Protein AF-A0A7S4QJ87-F1 (afdb_monomer)

Solvent-accessible surface area (backbone atoms only — not comparable to full-atom values): 7987 Å² total; per-residue (Å²): 143,81,72,67,67,62,55,57,52,52,55,51,51,56,52,50,52,52,53,54,54,52,49,54,59,56,63,71,67,67,78,78,92,68,90,81,73,92,57,102,72,71,88,78,83,74,77,79,75,88,80,64,76,79,74,64,93,54,82,34,67,40,52,51,48,100,86,67,44,58,46,50,45,69,45,85,50,88,64,13,39,32,30,71,39,57,39,72,68,26,44,72,57,72,43,53,67,72,39,60,40,34,26,47,75,88,43,56,27,53,81,40,57,72,71,56,30,52,53,51,50,58,57,37,39,75,74,50,27,46,31,47

Sequence (132 aa):
GAEDAGEEEAHQFVARERLAKEAERSAAASYPGSSARCGAEGVVFEPVRDDSSAMGPRHVVLRQDASGALGFAWTPTWWGIQVASARERAASEGLDVGDFIVAVDGVRLTELEADACVSAFEAAAKHGAEAL

InterPro domains:
  IPR001478 PDZ domain [PS50106] (59-132)
  IPR036034 PDZ superfamily [G3DSA:2.30.42.10] (43-129)
  IPR036034 PDZ superfamily [SSF50156] (52-122)

Radius of gyration: 23.28 Å; Cα contacts (8 Å, |Δi|>4): 149; chains: 1; bounding box: 42×60×70 Å

Structure (mmCIF, N/CA/C/O backbone):
data_AF-A0A7S4QJ87-F1
#
_entry.id   AF-A0A7S4QJ87-F1
#
loop_
_atom_site.group_PDB
_atom_site.id
_atom_site.type_symbol
_atom_site.label_atom_id
_atom_site.label_alt_id
_atom_site.label_comp_id
_atom_site.label_asym_id
_atom_site.label_entity_id
_atom_site.label_seq_id
_atom_site.pdbx_PDB_ins_code
_atom_site.Cartn_x
_atom_site.Cartn_y
_atom_site.Cartn_z
_atom_site.occupancy
_atom_site.B_iso_or_equiv
_atom_site.auth_seq_id
_atom_site.auth_comp_id
_atom_site.auth_asym_id
_atom_site.auth_atom_id
_atom_site.pdbx_PDB_model_num
ATOM 1 N N . GLY A 1 1 ? -8.339 39.239 -52.286 1.00 54.09 1 GLY A N 1
ATOM 2 C CA . GLY A 1 1 ? -7.426 38.083 -52.333 1.00 54.09 1 GLY A CA 1
ATOM 3 C C . GLY A 1 1 ? -6.335 38.212 -51.292 1.00 54.09 1 GLY A C 1
ATOM 4 O O . GLY A 1 1 ? -5.186 38.377 -51.666 1.00 54.09 1 GLY A O 1
ATOM 5 N N . ALA A 1 2 ? -6.707 38.174 -50.012 1.00 54.91 2 ALA A N 1
ATOM 6 C CA . ALA A 1 2 ? -5.781 38.102 -48.876 1.00 54.91 2 ALA A CA 1
ATOM 7 C C . ALA A 1 2 ? -6.418 37.404 -47.651 1.00 54.91 2 ALA A C 1
ATOM 9 O O . ALA A 1 2 ? -5.866 37.465 -46.562 1.00 54.91 2 ALA A O 1
ATOM 10 N N . GLU A 1 3 ? -7.586 36.772 -47.818 1.00 53.22 3 GLU A N 1
ATOM 11 C CA . GLU A 1 3 ? -8.325 36.104 -46.732 1.00 53.22 3 GLU A CA 1
ATOM 12 C C . GLU A 1 3 ? -8.242 34.571 -46.840 1.00 53.22 3 GLU A C 1
ATOM 14 O O . GLU A 1 3 ? -8.528 33.878 -45.878 1.00 53.22 3 GLU A O 1
ATOM 19 N N . ASP A 1 4 ? -7.769 34.051 -47.978 1.00 55.00 4 ASP A N 1
ATOM 20 C CA . ASP A 1 4 ? -7.732 32.613 -48.296 1.00 55.00 4 ASP A CA 1
ATOM 21 C C . ASP A 1 4 ? -6.412 31.935 -47.868 1.00 55.00 4 ASP A C 1
ATOM 23 O O . ASP A 1 4 ? -6.352 30.739 -47.619 1.00 55.00 4 ASP A O 1
ATOM 27 N N . ALA A 1 5 ? -5.330 32.710 -47.713 1.00 56.53 5 ALA A N 1
ATOM 28 C CA . ALA A 1 5 ? -4.016 32.163 -47.358 1.00 56.53 5 ALA A CA 1
ATOM 29 C C . ALA A 1 5 ? -3.897 31.787 -45.867 1.00 56.53 5 ALA A C 1
ATOM 31 O O . ALA A 1 5 ? -3.186 30.850 -45.523 1.00 56.53 5 ALA A O 1
ATOM 32 N N . GLY A 1 6 ? -4.604 32.496 -44.979 1.00 56.34 6 GLY A N 1
ATOM 33 C CA . GLY A 1 6 ? -4.506 32.269 -43.532 1.00 56.34 6 GLY A CA 1
ATOM 34 C C . GLY A 1 6 ? -5.270 31.035 -43.044 1.00 56.34 6 GLY A C 1
ATOM 35 O O . GLY A 1 6 ? -4.873 30.412 -42.059 1.00 56.34 6 GLY A O 1
ATOM 36 N N . GLU A 1 7 ? -6.349 30.656 -43.735 1.00 57.84 7 GLU A N 1
ATOM 37 C CA . GLU A 1 7 ? -7.150 29.480 -43.382 1.00 57.84 7 GLU A CA 1
ATOM 38 C C . GLU A 1 7 ? -6.397 28.189 -43.744 1.00 57.84 7 GLU A C 1
ATOM 40 O O . GLU A 1 7 ? -6.304 27.265 -42.932 1.00 57.84 7 GLU A O 1
ATOM 45 N N . GLU A 1 8 ? -5.727 28.166 -44.900 1.00 59.00 8 GLU A N 1
ATOM 46 C CA . GLU A 1 8 ? -4.926 27.022 -45.343 1.00 59.00 8 GLU A CA 1
ATOM 47 C C . GLU A 1 8 ? -3.721 26.745 -44.418 1.00 59.00 8 GLU A C 1
ATOM 49 O O . GLU A 1 8 ? -3.420 25.587 -44.110 1.00 59.00 8 GLU A O 1
ATOM 54 N N . GLU A 1 9 ? -3.071 27.788 -43.888 1.00 57.25 9 GLU A N 1
ATOM 55 C CA . GLU A 1 9 ? -1.954 27.648 -42.940 1.00 57.25 9 GLU A CA 1
ATOM 56 C C . GLU A 1 9 ? -2.400 27.102 -41.572 1.00 57.25 9 GLU A C 1
ATOM 58 O O . GLU A 1 9 ? -1.714 26.259 -40.978 1.00 57.25 9 GLU A O 1
ATOM 63 N N . ALA A 1 10 ? -3.578 27.504 -41.087 1.00 59.78 10 ALA A N 1
ATOM 64 C CA . ALA A 1 10 ? -4.131 27.007 -39.827 1.00 59.78 10 ALA A CA 1
ATOM 65 C C . ALA A 1 10 ? -4.487 25.512 -39.909 1.00 59.78 10 ALA A C 1
ATOM 67 O O . ALA A 1 10 ? -4.184 24.741 -38.991 1.00 59.78 10 ALA A O 1
ATOM 68 N N . HIS A 1 11 ? -5.058 25.070 -41.034 1.00 61.25 11 HIS A N 1
ATOM 69 C CA . HIS A 1 11 ? -5.362 23.656 -41.263 1.00 61.25 11 HIS A CA 1
ATOM 70 C C . HIS A 1 11 ? -4.098 22.788 -41.332 1.00 61.25 11 HIS A C 1
ATOM 72 O O . HIS A 1 11 ? -4.083 21.675 -40.794 1.00 61.25 11 HIS A O 1
ATOM 78 N N . GLN A 1 12 ? -3.012 23.301 -41.917 1.00 64.00 12 GLN A N 1
ATOM 79 C CA . GLN A 1 12 ? -1.731 22.593 -41.953 1.00 64.00 12 GLN A CA 1
ATOM 80 C C . GLN A 1 12 ? -1.078 22.482 -40.570 1.00 64.00 12 GLN A C 1
ATOM 82 O O . GLN A 1 12 ? -0.493 21.441 -40.255 1.00 64.00 12 GLN A O 1
ATOM 87 N N . PHE A 1 13 ? -1.199 23.511 -39.725 1.00 60.91 13 PHE A N 1
ATOM 88 C CA . PHE A 1 13 ? -0.660 23.475 -38.366 1.00 60.91 13 PHE A CA 1
ATOM 89 C C . PHE A 1 13 ? -1.367 22.417 -37.507 1.00 60.91 13 PHE A C 1
ATOM 91 O O . PHE A 1 13 ? -0.707 21.565 -36.913 1.00 60.91 13 PHE A O 1
ATOM 98 N N . VAL A 1 14 ? -2.705 22.387 -37.530 1.00 65.44 14 VAL A N 1
ATOM 99 C CA . VAL A 1 14 ? -3.502 21.405 -36.771 1.00 65.44 14 VAL A CA 1
ATOM 100 C C . VAL A 1 14 ? -3.256 19.972 -37.260 1.00 65.44 14 VAL A C 1
ATOM 102 O O . VAL A 1 14 ? -3.181 19.043 -36.451 1.00 65.44 14 VAL A O 1
ATOM 105 N N . ALA A 1 15 ? -3.087 19.775 -38.572 1.00 69.50 15 ALA A N 1
ATOM 106 C CA . ALA A 1 15 ? -2.757 18.468 -39.136 1.00 69.50 15 ALA A CA 1
ATOM 107 C C . ALA A 1 15 ? -1.365 17.983 -38.697 1.00 69.50 15 ALA A C 1
ATOM 109 O O . ALA A 1 15 ? -1.221 16.823 -38.309 1.00 69.50 15 ALA A O 1
ATOM 110 N N . ARG A 1 16 ? -0.353 18.865 -38.692 1.00 64.75 16 ARG A N 1
ATOM 111 C CA . ARG A 1 16 ? 0.995 18.528 -38.202 1.00 64.75 16 ARG A CA 1
ATOM 112 C C . ARG A 1 16 ? 1.007 18.222 -36.708 1.00 64.75 16 ARG A C 1
ATOM 114 O O . ARG A 1 16 ? 1.659 17.262 -36.304 1.00 64.75 16 ARG A O 1
ATOM 121 N N . GLU A 1 17 ? 0.269 18.983 -35.901 1.00 67.62 17 GLU A N 1
ATOM 122 C CA . GLU A 1 17 ? 0.206 18.756 -34.454 1.00 67.62 17 GLU A CA 1
ATOM 123 C C . GLU A 1 17 ? -0.459 17.414 -34.115 1.00 67.62 17 GLU A C 1
ATOM 125 O O . GLU A 1 17 ? 0.050 16.660 -33.284 1.00 67.62 17 GLU A O 1
ATOM 130 N N . ARG A 1 18 ? -1.550 17.055 -34.812 1.00 66.19 18 ARG A N 1
ATOM 131 C CA . ARG A 1 18 ? -2.188 15.738 -34.655 1.00 66.19 18 ARG A CA 1
ATOM 132 C C . ARG A 1 18 ? -1.254 14.592 -35.034 1.00 66.19 18 ARG A C 1
ATOM 134 O O . ARG A 1 18 ? -1.192 13.611 -34.299 1.00 66.19 18 ARG A O 1
ATOM 141 N N . LEU A 1 19 ? -0.505 14.725 -36.129 1.00 69.06 19 LEU A N 1
ATOM 142 C CA . LEU A 1 19 ? 0.405 13.674 -36.592 1.00 69.06 19 LEU A CA 1
ATOM 143 C C . LEU A 1 19 ? 1.587 13.464 -35.630 1.00 69.06 19 LEU A C 1
ATOM 145 O O . LEU A 1 19 ? 1.970 12.327 -35.365 1.00 69.06 19 LEU A O 1
ATOM 149 N N . ALA A 1 20 ? 2.125 14.544 -35.055 1.00 62.25 20 ALA A N 1
ATOM 150 C CA . ALA A 1 20 ? 3.176 14.462 -34.040 1.00 62.25 20 ALA A CA 1
ATOM 151 C C . ALA A 1 20 ? 2.674 13.793 -32.749 1.00 62.25 20 ALA A C 1
ATOM 153 O O . ALA A 1 20 ? 3.339 12.916 -32.198 1.00 62.25 20 ALA A O 1
ATOM 154 N N . LYS A 1 21 ? 1.463 14.147 -32.303 1.00 61.22 21 LYS A N 1
ATOM 155 C CA . LYS A 1 21 ? 0.861 13.593 -31.083 1.00 61.22 21 LYS A CA 1
ATOM 156 C C . LYS A 1 21 ? 0.493 12.112 -31.225 1.00 61.22 21 LYS A C 1
ATOM 158 O O . LYS A 1 21 ? 0.579 11.358 -30.260 1.00 61.22 21 LYS A O 1
ATOM 163 N N . GLU A 1 22 ? 0.120 11.671 -32.426 1.00 56.66 22 GLU A N 1
ATOM 164 C CA . GLU A 1 22 ? -0.173 10.261 -32.720 1.00 56.66 22 GLU A CA 1
ATOM 165 C C . GLU A 1 22 ? 1.104 9.407 -32.854 1.00 56.66 22 GLU A C 1
ATOM 167 O O . GLU A 1 22 ? 1.127 8.252 -32.416 1.00 56.66 22 GLU A O 1
ATOM 172 N N . ALA A 1 23 ? 2.202 9.990 -33.355 1.00 58.41 23 ALA A N 1
ATOM 173 C CA . ALA A 1 23 ? 3.518 9.351 -33.365 1.00 58.41 23 ALA A CA 1
ATOM 174 C C . ALA A 1 23 ? 4.085 9.160 -31.945 1.00 58.41 23 ALA A C 1
ATOM 176 O O . ALA A 1 23 ? 4.597 8.085 -31.634 1.00 58.41 23 ALA A O 1
ATOM 177 N N . GLU A 1 24 ? 3.930 10.147 -31.056 1.00 55.25 24 GLU A N 1
ATOM 178 C CA . GLU A 1 24 ? 4.349 10.035 -29.649 1.00 55.25 24 GLU A CA 1
ATOM 179 C C . GLU A 1 24 ? 3.546 8.954 -28.903 1.00 55.25 24 GLU A C 1
ATOM 181 O O . GLU A 1 24 ? 4.105 8.135 -28.171 1.00 55.25 24 GLU A O 1
ATOM 186 N N . ARG A 1 25 ? 2.238 8.859 -29.181 1.00 53.19 25 ARG A N 1
ATOM 187 C CA . ARG A 1 25 ? 1.368 7.818 -28.615 1.00 53.19 25 ARG A CA 1
ATOM 188 C C . ARG A 1 25 ? 1.706 6.412 -29.124 1.00 53.19 25 ARG A C 1
ATOM 190 O O . ARG A 1 25 ? 1.528 5.442 -28.393 1.00 53.19 25 ARG A O 1
ATOM 197 N N . SER A 1 26 ? 2.220 6.307 -30.349 1.00 51.31 26 SER A N 1
ATOM 198 C CA . SER A 1 26 ? 2.663 5.038 -30.943 1.00 51.31 26 SER A CA 1
ATOM 199 C C . SER A 1 26 ? 4.066 4.627 -30.476 1.00 51.31 26 SER A C 1
ATOM 201 O O . SER A 1 26 ? 4.342 3.436 -30.356 1.00 51.31 26 SER A O 1
ATOM 203 N N . ALA A 1 27 ? 4.934 5.587 -30.137 1.00 53.50 27 ALA A N 1
ATOM 204 C CA . ALA A 1 27 ? 6.245 5.318 -29.541 1.00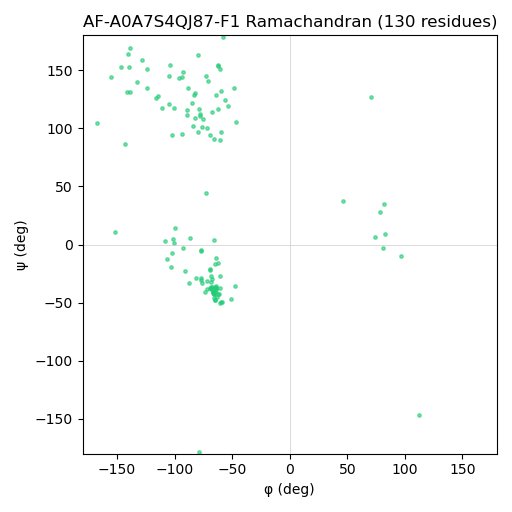 53.50 27 ALA A CA 1
ATOM 205 C C . ALA A 1 27 ? 6.143 4.835 -28.080 1.00 53.50 27 ALA A C 1
ATOM 207 O O . ALA A 1 27 ? 6.937 4.000 -27.652 1.00 53.50 27 ALA A O 1
ATOM 208 N N . ALA A 1 28 ? 5.130 5.289 -27.334 1.00 46.88 28 ALA A N 1
ATOM 209 C CA . ALA A 1 28 ? 4.868 4.847 -25.961 1.00 46.88 28 ALA A CA 1
ATOM 210 C C . ALA A 1 28 ? 4.193 3.458 -25.858 1.00 46.88 28 ALA A C 1
ATOM 212 O O . ALA A 1 28 ? 4.031 2.937 -24.757 1.00 46.88 28 ALA A O 1
ATOM 213 N N . ALA A 1 29 ? 3.809 2.841 -26.985 1.00 49.09 29 ALA A N 1
ATOM 214 C CA . ALA A 1 29 ? 3.113 1.550 -27.028 1.00 49.09 29 ALA A CA 1
ATOM 215 C C . ALA A 1 29 ? 4.023 0.343 -27.346 1.00 49.09 29 ALA A C 1
ATOM 217 O O . ALA A 1 29 ? 3.528 -0.744 -27.636 1.00 49.09 29 ALA A O 1
ATOM 218 N N . SER A 1 30 ? 5.349 0.497 -27.268 1.00 41.19 30 SER A N 1
ATOM 219 C CA . SER A 1 30 ? 6.274 -0.641 -27.190 1.00 41.19 30 SER A CA 1
ATOM 220 C C . SER A 1 30 ? 6.738 -0.816 -25.750 1.00 41.19 30 SER A C 1
ATOM 222 O O . SER A 1 30 ? 7.699 -0.191 -25.318 1.00 41.19 30 SER A O 1
ATOM 224 N N . TYR A 1 31 ? 6.055 -1.689 -25.012 1.00 44.59 31 TYR A N 1
ATOM 225 C CA . TYR A 1 31 ? 6.601 -2.297 -23.803 1.00 44.59 31 TYR A CA 1
ATOM 226 C C . TYR A 1 31 ? 7.447 -3.512 -24.204 1.00 44.59 31 TYR A C 1
ATOM 228 O O . TYR A 1 31 ? 6.884 -4.583 -24.442 1.00 44.59 31 TYR A O 1
ATOM 236 N N . PRO A 1 32 ? 8.787 -3.435 -24.232 1.00 42.62 32 PRO A N 1
ATOM 237 C CA . PRO A 1 32 ? 9.577 -4.608 -23.939 1.00 42.62 32 PRO A CA 1
ATOM 238 C C . PRO A 1 32 ? 9.527 -4.797 -22.421 1.00 42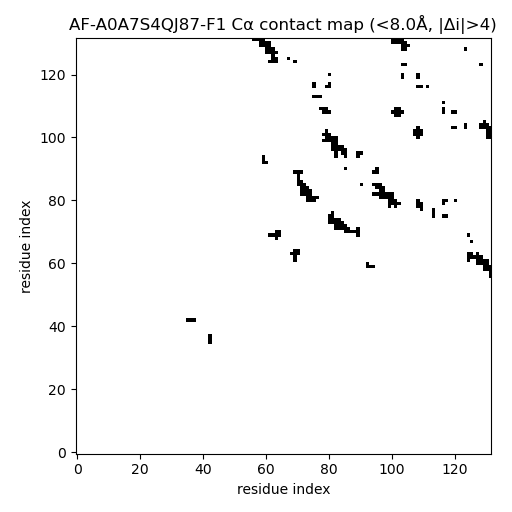.62 32 PRO A C 1
ATOM 240 O O . PRO A 1 32 ? 10.214 -4.116 -21.661 1.00 42.62 32 PRO A O 1
ATOM 243 N N . GLY A 1 33 ? 8.691 -5.730 -21.968 1.00 51.62 33 GLY A N 1
ATOM 244 C CA . GLY A 1 33 ? 8.894 -6.347 -20.666 1.00 51.62 33 GLY A CA 1
ATOM 245 C C . GLY A 1 33 ? 10.260 -7.023 -20.677 1.00 51.62 33 GLY A C 1
ATOM 246 O O . GLY A 1 33 ? 10.401 -8.109 -21.222 1.00 51.62 33 GLY A O 1
ATOM 247 N N . SER A 1 34 ? 11.287 -6.352 -20.159 1.00 42.34 34 SER A N 1
ATOM 248 C CA . SER A 1 34 ? 12.579 -6.971 -19.883 1.00 42.34 34 SER A CA 1
ATOM 249 C C . SER A 1 34 ? 13.436 -6.054 -19.024 1.00 42.34 34 SER A C 1
ATOM 251 O O . SER A 1 34 ? 14.032 -5.085 -19.496 1.00 42.34 34 SER A O 1
ATOM 253 N N . SER A 1 35 ? 13.549 -6.397 -17.747 1.00 44.59 35 SER A N 1
ATOM 254 C CA . SER A 1 35 ? 14.599 -5.898 -16.868 1.00 44.59 35 SER A CA 1
ATOM 255 C C . SER A 1 35 ? 15.956 -6.418 -17.353 1.00 44.59 35 SER A C 1
ATOM 257 O O . SER A 1 35 ? 16.404 -7.493 -16.956 1.00 44.59 35 SER A O 1
ATOM 259 N N . ALA A 1 36 ? 16.613 -5.655 -18.226 1.00 37.47 36 ALA A N 1
ATOM 260 C CA . ALA A 1 36 ? 17.993 -5.896 -18.613 1.00 37.47 36 ALA A CA 1
ATOM 261 C C . ALA A 1 36 ? 18.910 -5.643 -17.406 1.00 37.47 36 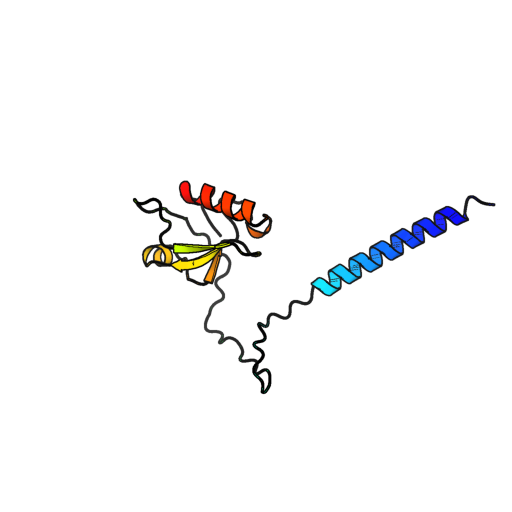ALA A C 1
ATOM 263 O O . ALA A 1 36 ? 19.051 -4.512 -16.941 1.00 37.47 36 ALA A O 1
ATOM 264 N N . ARG A 1 37 ? 19.559 -6.694 -16.898 1.00 47.00 37 ARG A N 1
ATOM 265 C CA . ARG A 1 37 ? 20.769 -6.538 -16.086 1.00 47.00 37 ARG A CA 1
ATOM 266 C C . ARG A 1 37 ? 21.963 -6.555 -17.036 1.00 47.00 37 ARG A C 1
ATOM 268 O O . ARG A 1 37 ? 22.213 -7.563 -17.689 1.00 47.00 37 ARG A O 1
ATOM 275 N N . CYS A 1 38 ? 22.693 -5.443 -17.115 1.00 34.47 38 CYS A N 1
ATOM 276 C CA . CYS A 1 38 ? 23.969 -5.381 -17.829 1.00 34.47 38 CYS A CA 1
ATOM 277 C C . CYS A 1 38 ? 25.025 -6.202 -17.074 1.00 34.47 38 CYS A C 1
ATOM 279 O O . CYS A 1 38 ? 25.663 -5.703 -16.149 1.00 34.47 38 CYS A O 1
ATOM 281 N N . GLY A 1 39 ? 25.193 -7.464 -17.466 1.00 44.19 39 GLY A N 1
ATOM 282 C CA . GLY A 1 39 ? 26.403 -8.248 -17.226 1.00 44.19 39 GLY A CA 1
ATOM 283 C C . GLY A 1 39 ? 27.301 -8.193 -18.462 1.00 44.19 39 GLY A C 1
ATOM 284 O O . GLY A 1 39 ? 26.804 -8.159 -19.583 1.00 44.19 39 GLY A O 1
ATOM 285 N N . ALA A 1 40 ? 28.617 -8.155 -18.261 1.00 51.06 40 ALA A N 1
ATOM 286 C CA . ALA A 1 40 ? 29.625 -7.876 -19.289 1.00 51.06 40 ALA A CA 1
ATOM 287 C C . ALA A 1 40 ? 29.764 -8.932 -20.413 1.00 51.06 40 ALA A C 1
ATOM 289 O O . ALA A 1 40 ? 30.613 -8.769 -21.282 1.00 51.06 40 ALA A O 1
ATOM 290 N N . GLU A 1 41 ? 28.935 -9.976 -20.445 1.00 55.88 41 GLU A N 1
ATOM 291 C CA . GLU A 1 41 ? 28.991 -11.048 -21.443 1.00 55.88 41 GLU A CA 1
ATOM 292 C C . GLU A 1 41 ? 27.578 -11.519 -21.810 1.00 55.88 41 GLU A C 1
ATOM 294 O O . GLU A 1 41 ? 27.069 -12.468 -21.231 1.00 55.88 41 GLU A O 1
ATOM 299 N N . GLY A 1 42 ? 26.945 -10.850 -22.779 1.00 46.53 42 GLY A N 1
ATOM 300 C CA . GLY A 1 42 ? 25.728 -11.335 -23.442 1.00 46.53 42 GLY A CA 1
ATOM 301 C C . GLY A 1 42 ? 24.457 -11.320 -22.583 1.00 46.53 42 GLY A C 1
ATOM 302 O O . GLY A 1 42 ? 24.379 -11.882 -21.496 1.00 46.53 42 GLY A O 1
ATOM 303 N N . VAL A 1 43 ? 23.397 -10.698 -23.097 1.00 45.66 43 VAL A N 1
ATOM 304 C CA . VAL A 1 43 ? 22.077 -10.767 -22.460 1.00 45.66 43 VAL A CA 1
ATOM 305 C C . VAL A 1 43 ? 21.519 -12.176 -22.668 1.00 45.66 43 VAL A C 1
ATOM 307 O O . VAL A 1 43 ? 21.025 -12.501 -23.747 1.00 45.66 43 VAL A O 1
ATOM 310 N N . VAL A 1 44 ? 21.618 -13.025 -21.647 1.00 49.75 44 VAL A N 1
ATOM 311 C CA . VAL A 1 44 ? 20.902 -14.303 -21.609 1.00 49.75 44 VAL A CA 1
ATOM 312 C C . VAL A 1 44 ? 19.487 -14.019 -21.120 1.00 49.75 44 VAL A C 1
ATOM 314 O O . VAL A 1 44 ? 19.271 -13.671 -19.961 1.00 49.75 44 VAL A O 1
ATOM 317 N N . PHE A 1 45 ? 18.521 -14.136 -22.027 1.00 50.75 45 PHE A N 1
ATOM 318 C CA . PHE A 1 45 ? 17.106 -14.130 -21.680 1.00 50.75 45 PHE A CA 1
ATOM 319 C C . PHE A 1 45 ? 16.737 -15.516 -21.160 1.00 50.75 45 PHE A C 1
ATOM 321 O O . PHE A 1 45 ? 16.476 -16.428 -21.943 1.00 50.75 45 PHE A O 1
ATOM 328 N N . GLU A 1 46 ? 16.732 -15.686 -19.841 1.00 45.09 46 GLU A N 1
ATOM 329 C CA . GLU A 1 46 ? 16.054 -16.830 -19.242 1.00 45.09 46 GLU A CA 1
ATOM 330 C C . GLU A 1 46 ? 14.548 -16.524 -19.209 1.00 45.09 46 GLU A C 1
ATOM 332 O O . GLU A 1 46 ? 14.145 -15.552 -18.562 1.00 45.09 46 GLU A O 1
ATOM 337 N N . PRO A 1 47 ? 13.698 -17.291 -19.919 1.00 46.84 47 PRO A N 1
ATOM 338 C CA . PRO A 1 47 ? 12.259 -17.151 -19.772 1.00 46.84 47 PRO A CA 1
ATOM 339 C C . PRO A 1 47 ? 11.891 -17.426 -18.313 1.00 46.84 47 PRO A C 1
ATOM 341 O O . PRO A 1 47 ? 12.344 -18.411 -17.722 1.00 46.84 47 PRO A O 1
ATOM 344 N N . VAL A 1 48 ? 11.082 -16.538 -17.731 1.00 54.62 48 VAL A N 1
ATOM 345 C CA . VAL A 1 48 ? 10.494 -16.749 -16.405 1.00 54.62 48 VAL A CA 1
ATOM 346 C C . VAL A 1 48 ? 9.782 -18.097 -16.454 1.00 54.62 48 VAL A C 1
ATOM 348 O O . VAL A 1 48 ? 8.915 -18.305 -17.298 1.00 54.62 48 VAL A O 1
ATOM 351 N N . ARG A 1 49 ? 10.216 -19.041 -15.612 1.00 45.12 49 ARG A N 1
ATOM 352 C CA . ARG A 1 49 ? 9.616 -20.375 -15.542 1.00 45.12 49 ARG A CA 1
ATOM 353 C C . ARG A 1 49 ? 8.123 -20.225 -15.252 1.00 45.12 49 ARG A C 1
ATOM 355 O O . ARG A 1 49 ? 7.741 -19.594 -14.268 1.00 45.12 49 ARG A O 1
ATOM 362 N N . ASP A 1 50 ? 7.322 -20.813 -16.130 1.00 47.94 50 ASP A N 1
ATOM 363 C CA . ASP A 1 50 ? 5.856 -20.795 -16.184 1.00 47.94 50 ASP A CA 1
ATOM 364 C C . ASP A 1 50 ? 5.218 -21.668 -15.073 1.00 47.94 50 ASP A C 1
ATOM 366 O O . ASP A 1 50 ? 4.321 -22.462 -15.319 1.00 47.94 50 ASP A O 1
ATOM 370 N N . ASP A 1 51 ? 5.722 -21.582 -13.837 1.00 48.19 51 ASP A N 1
ATOM 371 C CA . ASP A 1 51 ? 5.115 -22.234 -12.656 1.00 48.19 51 ASP A CA 1
ATOM 372 C C . ASP A 1 51 ? 4.329 -21.236 -11.787 1.00 48.19 51 ASP A C 1
ATOM 374 O O . ASP A 1 51 ? 3.626 -21.606 -10.847 1.00 48.19 51 ASP A O 1
ATOM 378 N N . SER A 1 52 ? 4.426 -19.948 -12.111 1.00 50.06 52 SER A N 1
ATOM 379 C CA . SER A 1 52 ? 3.615 -18.893 -11.525 1.00 50.06 52 SER A CA 1
ATOM 380 C C . SER A 1 52 ? 2.404 -18.693 -12.426 1.00 50.06 52 SER A C 1
ATOM 382 O O . SER A 1 52 ? 2.474 -17.960 -13.411 1.00 50.06 52 SER A O 1
ATOM 384 N N . SER A 1 53 ? 1.283 -19.347 -12.106 1.00 48.72 53 SER A N 1
ATOM 385 C CA . SER A 1 53 ? -0.025 -18.819 -12.495 1.00 48.72 53 SER A CA 1
ATOM 386 C C . SER A 1 53 ? -0.010 -17.343 -12.126 1.00 48.72 53 SER A C 1
ATOM 388 O O . SER A 1 53 ? -0.054 -17.032 -10.937 1.00 48.72 53 SER A O 1
ATOM 390 N N . ALA A 1 54 ? 0.117 -16.449 -13.110 1.00 54.97 54 ALA A N 1
ATOM 391 C CA . ALA A 1 54 ? -0.022 -15.021 -12.894 1.00 54.97 54 ALA A CA 1
ATOM 392 C C . ALA A 1 54 ? -1.441 -14.813 -12.360 1.00 54.97 54 ALA A C 1
ATOM 394 O O . ALA A 1 54 ? -2.404 -14.737 -13.125 1.00 54.97 54 ALA A O 1
ATOM 395 N N . MET A 1 55 ? -1.586 -14.863 -11.035 1.00 62.00 55 MET A N 1
ATOM 396 C CA . MET A 1 55 ? -2.859 -14.649 -10.383 1.00 62.00 55 MET A CA 1
ATOM 397 C C . MET A 1 55 ? -3.233 -13.224 -10.741 1.00 62.00 55 MET A C 1
ATOM 399 O O . MET A 1 55 ? -2.488 -12.286 -10.459 1.00 62.00 55 MET A O 1
ATOM 403 N N . GLY A 1 56 ? -4.338 -13.088 -11.473 1.00 76.75 56 GLY A N 1
ATOM 404 C CA . GLY A 1 56 ? -4.865 -11.788 -11.841 1.00 76.75 56 GLY A CA 1
ATOM 405 C C . GLY A 1 56 ? -5.160 -10.932 -10.603 1.00 76.75 56 GLY A C 1
ATOM 406 O O . GLY A 1 56 ? -5.005 -11.392 -9.467 1.00 76.75 56 GLY A O 1
ATOM 407 N N . PRO A 1 57 ? -5.620 -9.691 -10.816 1.00 86.62 57 PRO A N 1
ATOM 408 C CA . PRO A 1 57 ? -6.011 -8.805 -9.726 1.00 86.62 57 PRO A CA 1
ATOM 409 C C . PRO A 1 57 ? -6.936 -9.525 -8.738 1.00 86.62 57 PRO A C 1
ATOM 411 O O . PRO A 1 57 ? -7.864 -10.225 -9.160 1.00 86.62 57 PRO A O 1
ATOM 414 N N . ARG A 1 58 ? -6.677 -9.373 -7.436 1.00 88.50 58 ARG A N 1
ATOM 415 C CA . ARG A 1 58 ? -7.425 -10.064 -6.381 1.00 88.50 58 ARG A CA 1
ATOM 416 C C . ARG A 1 58 ? -7.825 -9.100 -5.282 1.00 88.50 58 ARG A C 1
ATOM 418 O O . ARG A 1 58 ? -7.045 -8.249 -4.886 1.00 88.50 58 ARG A O 1
ATOM 425 N N . HIS A 1 59 ? -9.039 -9.273 -4.781 1.00 90.50 59 HIS A N 1
ATOM 426 C CA . HIS A 1 59 ? -9.556 -8.441 -3.708 1.00 90.50 59 HIS A CA 1
ATOM 427 C C . HIS A 1 59 ? -9.069 -8.963 -2.354 1.00 90.50 59 HIS A C 1
ATOM 429 O O . HIS A 1 59 ? -9.234 -10.146 -2.045 1.00 90.50 59 HIS A O 1
ATOM 435 N N . VAL A 1 60 ? -8.502 -8.077 -1.541 1.00 91.31 60 VAL A N 1
ATOM 436 C CA . VAL A 1 60 ? -8.081 -8.344 -0.160 1.00 91.31 60 VAL A CA 1
ATOM 437 C C . VAL A 1 60 ? -8.658 -7.281 0.771 1.00 91.31 60 VAL A C 1
ATOM 439 O O . VAL A 1 60 ? -9.021 -6.192 0.340 1.00 91.31 60 VAL A O 1
ATOM 442 N N . VAL A 1 61 ? -8.763 -7.578 2.065 1.00 91.00 61 VAL A N 1
ATOM 443 C CA . VAL A 1 61 ? -9.243 -6.610 3.063 1.00 91.00 61 VAL A CA 1
ATOM 444 C C . VAL A 1 61 ? -8.079 -6.231 3.959 1.00 91.00 61 VAL A C 1
ATOM 446 O O . VAL A 1 61 ? -7.564 -7.083 4.673 1.00 91.00 61 VAL A O 1
ATOM 449 N N . LEU A 1 62 ? -7.691 -4.959 3.957 1.00 90.06 62 LEU A N 1
ATOM 450 C CA . LEU A 1 62 ? -6.570 -4.460 4.747 1.00 90.06 62 LEU A CA 1
ATOM 451 C C . LEU A 1 62 ? -6.985 -4.297 6.204 1.00 90.06 62 LEU A C 1
ATOM 453 O O . LEU A 1 62 ? -7.781 -3.418 6.521 1.00 90.06 62 LEU A O 1
ATOM 457 N N . ARG A 1 63 ? -6.441 -5.105 7.119 1.00 87.44 63 ARG A N 1
ATOM 458 C CA . ARG A 1 63 ? -6.781 -5.015 8.547 1.00 87.44 63 ARG A CA 1
ATOM 459 C C . ARG A 1 63 ? -5.586 -4.627 9.397 1.00 87.44 63 ARG A C 1
ATOM 461 O O . ARG A 1 63 ? -4.567 -5.310 9.424 1.00 87.44 63 ARG A O 1
ATOM 468 N N . GLN A 1 6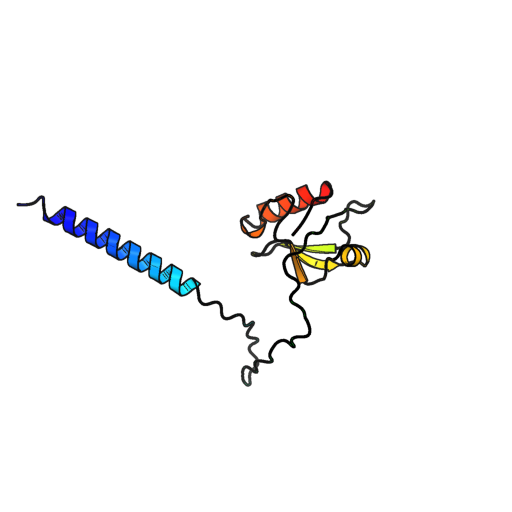4 ? -5.755 -3.569 10.181 1.00 88.94 64 GLN A N 1
ATOM 469 C CA . GLN A 1 64 ? -4.799 -3.239 11.228 1.00 88.94 64 GLN A CA 1
ATOM 470 C C . GLN A 1 64 ? -4.914 -4.217 12.406 1.00 88.94 64 GLN A C 1
ATOM 472 O O . GLN A 1 64 ? -5.989 -4.724 12.746 1.00 88.94 64 GLN A O 1
ATOM 477 N N . ASP A 1 65 ? -3.779 -4.515 13.027 1.00 87.12 65 ASP A N 1
ATOM 478 C CA . ASP A 1 65 ? -3.714 -5.235 14.288 1.00 87.12 65 ASP A CA 1
ATOM 479 C C . ASP A 1 65 ? -4.023 -4.319 15.486 1.00 87.12 65 ASP A C 1
ATOM 481 O O . ASP A 1 65 ? -4.307 -3.131 15.341 1.00 87.12 65 ASP A O 1
ATOM 485 N N . ALA A 1 66 ? -3.967 -4.875 16.699 1.00 86.81 66 ALA A N 1
ATOM 486 C CA . ALA A 1 66 ? -4.234 -4.122 17.925 1.00 86.81 66 ALA A CA 1
ATOM 487 C C . ALA A 1 66 ? -3.242 -2.966 18.175 1.00 86.81 66 ALA A C 1
ATOM 489 O O . ALA A 1 66 ? -3.522 -2.098 18.997 1.00 86.81 66 ALA A O 1
ATOM 490 N N . SER A 1 67 ? -2.094 -2.952 17.487 1.00 87.88 67 SER A N 1
ATOM 491 C CA . SER A 1 67 ? -1.109 -1.868 17.535 1.00 87.88 67 SER A CA 1
ATOM 492 C C . SER A 1 67 ? -1.318 -0.808 16.446 1.00 87.88 67 SE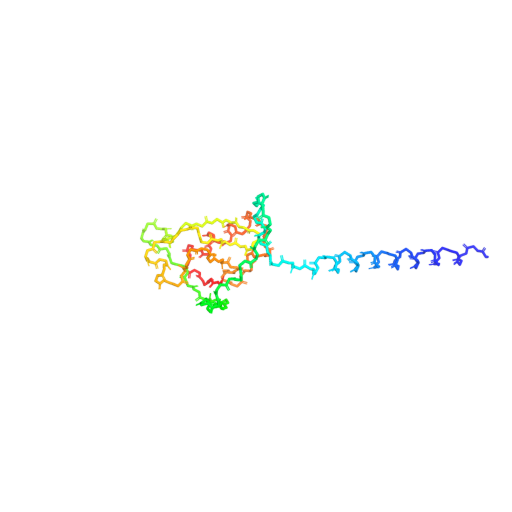R A C 1
ATOM 494 O O . SER A 1 67 ? -0.597 0.187 16.424 1.00 87.88 67 SER A O 1
ATOM 496 N N . GLY A 1 68 ? -2.299 -0.998 15.556 1.00 85.50 68 GLY A N 1
ATOM 497 C CA . GLY A 1 68 ? -2.536 -0.131 14.402 1.00 85.50 68 GLY A CA 1
ATOM 498 C C . GLY A 1 68 ? -1.653 -0.459 13.192 1.00 85.50 68 GLY A C 1
ATOM 499 O O . GLY A 1 68 ? -1.642 0.297 12.224 1.00 85.50 68 GLY A O 1
ATOM 500 N N . ALA A 1 69 ? -0.904 -1.566 13.215 1.00 88.69 69 ALA A N 1
ATOM 501 C CA . ALA A 1 69 ? -0.032 -1.967 12.115 1.00 88.69 69 ALA A CA 1
ATOM 502 C C . ALA A 1 69 ? -0.749 -2.926 11.154 1.00 88.69 69 ALA A C 1
ATOM 504 O O . ALA A 1 69 ? -1.491 -3.804 11.581 1.00 88.69 69 ALA A O 1
ATOM 505 N N . LEU A 1 70 ? -0.477 -2.818 9.850 1.00 87.56 70 LEU A N 1
ATOM 506 C CA . LEU A 1 70 ? -1.051 -3.701 8.818 1.00 87.56 70 LEU A CA 1
ATOM 507 C C . LEU A 1 70 ? -0.391 -5.088 8.751 1.00 87.56 70 LEU A C 1
ATOM 509 O O . LEU A 1 70 ? -0.787 -5.943 7.969 1.00 87.56 70 LEU A O 1
ATOM 513 N N . GLY A 1 71 ? 0.663 -5.320 9.534 1.00 89.31 71 GLY A N 1
ATOM 514 C CA . GLY A 1 71 ? 1.415 -6.573 9.479 1.00 89.31 71 GLY A CA 1
ATOM 515 C C . GLY A 1 71 ? 2.314 -6.722 8.246 1.00 89.31 71 GLY A C 1
ATOM 516 O O . GLY A 1 71 ? 2.934 -7.770 8.095 1.00 89.31 71 GLY A O 1
ATOM 517 N N . PHE A 1 72 ? 2.451 -5.694 7.408 1.00 91.62 72 PHE A N 1
ATOM 518 C CA . PHE A 1 72 ? 3.404 -5.645 6.300 1.00 91.62 72 PHE A CA 1
ATOM 519 C C . PHE A 1 72 ? 4.042 -4.254 6.175 1.00 91.62 72 PHE A C 1
ATOM 521 O O . PHE A 1 72 ? 3.457 -3.249 6.583 1.00 91.62 72 PHE A O 1
ATOM 528 N N . ALA A 1 73 ? 5.262 -4.205 5.641 1.00 92.44 73 ALA A N 1
ATOM 529 C CA . ALA A 1 73 ? 5.904 -2.974 5.200 1.00 92.44 73 ALA A CA 1
ATOM 530 C C . ALA A 1 73 ? 5.618 -2.761 3.717 1.00 92.44 73 ALA A C 1
ATOM 532 O O . ALA A 1 73 ? 5.521 -3.722 2.951 1.00 92.44 73 ALA A O 1
ATOM 533 N N . TRP A 1 74 ? 5.534 -1.505 3.310 1.00 95.00 74 TRP A N 1
ATOM 534 C CA . TRP A 1 74 ? 5.160 -1.141 1.956 1.00 95.00 74 TRP A CA 1
ATOM 535 C C . TRP A 1 74 ? 5.979 0.042 1.449 1.00 95.00 74 TRP A C 1
ATOM 537 O O . TRP A 1 74 ? 6.659 0.728 2.214 1.00 95.00 74 TRP A O 1
ATOM 547 N N . THR A 1 75 ? 5.973 0.250 0.139 1.00 94.75 75 THR A N 1
ATOM 548 C CA . THR A 1 75 ? 6.677 1.360 -0.507 1.00 94.75 75 THR A CA 1
ATOM 549 C C . THR A 1 75 ? 5.825 1.901 -1.653 1.00 94.75 75 THR A C 1
ATOM 551 O O . THR A 1 75 ? 5.325 1.106 -2.452 1.00 94.75 75 THR A O 1
ATOM 554 N N . PRO A 1 76 ? 5.626 3.227 -1.750 1.00 93.31 76 PRO A N 1
ATOM 555 C CA . PRO A 1 76 ? 4.902 3.809 -2.866 1.00 93.31 76 PRO A CA 1
ATOM 556 C C . PRO A 1 76 ? 5.727 3.723 -4.149 1.00 93.31 76 PRO A C 1
ATOM 558 O O . PRO A 1 76 ? 6.943 3.918 -4.157 1.00 93.31 76 PRO A O 1
ATOM 561 N N . THR A 1 77 ? 5.045 3.439 -5.248 1.00 93.19 77 THR A N 1
ATOM 562 C CA . THR A 1 77 ? 5.612 3.316 -6.588 1.00 93.19 77 THR A CA 1
ATOM 563 C C . THR A 1 77 ? 4.679 3.977 -7.599 1.00 93.19 77 THR A C 1
ATOM 565 O O . THR A 1 77 ? 3.521 4.268 -7.304 1.00 93.19 77 THR A O 1
ATOM 568 N N . TRP A 1 78 ? 5.154 4.149 -8.829 1.00 88.19 78 TRP A N 1
ATOM 569 C CA . TRP A 1 78 ? 4.330 4.611 -9.951 1.00 88.19 78 TRP A CA 1
ATOM 570 C C . TRP A 1 78 ? 3.191 3.645 -10.340 1.00 88.19 78 TRP A C 1
ATOM 572 O O . TRP A 1 78 ? 2.303 4.032 -11.090 1.00 88.19 78 TRP A O 1
ATOM 582 N N . TRP A 1 79 ? 3.191 2.409 -9.823 1.00 88.12 79 TRP A N 1
ATOM 583 C CA . TRP A 1 79 ? 2.128 1.410 -10.011 1.00 88.12 79 TRP A CA 1
ATOM 584 C C . TRP A 1 79 ? 1.176 1.284 -8.811 1.00 88.12 79 TRP A C 1
ATOM 586 O O . TRP A 1 79 ? 0.305 0.420 -8.819 1.00 88.12 79 TRP A O 1
ATOM 596 N N . GLY A 1 80 ? 1.320 2.121 -7.781 1.00 93.56 80 GLY A N 1
ATOM 597 C CA . GLY A 1 80 ? 0.576 2.007 -6.524 1.00 93.56 80 GLY A CA 1
ATOM 598 C C . GLY A 1 80 ? 1.487 1.628 -5.360 1.00 93.56 80 GLY A C 1
ATOM 599 O O . GLY A 1 80 ? 2.653 2.027 -5.321 1.00 93.56 80 GLY A O 1
ATOM 600 N N . ILE A 1 81 ? 0.976 0.862 -4.398 1.00 95.50 81 ILE A N 1
ATOM 601 C CA . ILE A 1 81 ? 1.708 0.512 -3.174 1.00 95.50 81 ILE A CA 1
ATOM 602 C C . ILE A 1 81 ? 2.272 -0.903 -3.290 1.00 95.50 81 ILE A C 1
ATOM 604 O O . ILE A 1 81 ? 1.517 -1.865 -3.378 1.00 95.50 81 ILE A O 1
ATOM 608 N N . GLN 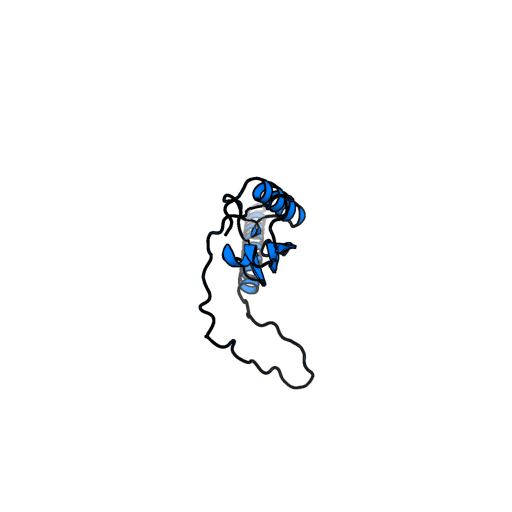A 1 82 ? 3.596 -1.043 -3.260 1.00 95.00 82 GLN A N 1
ATOM 609 C CA . GLN A 1 82 ? 4.249 -2.349 -3.292 1.00 95.00 82 GLN A CA 1
ATOM 610 C C . GLN A 1 82 ? 4.413 -2.917 -1.881 1.00 95.00 82 GLN A C 1
ATOM 612 O O . GLN A 1 82 ? 4.900 -2.224 -0.983 1.00 95.00 82 GLN A O 1
ATOM 617 N N . VAL A 1 83 ? 4.086 -4.195 -1.691 1.00 93.44 83 VAL A N 1
ATOM 618 C CA . VAL A 1 83 ? 4.360 -4.935 -0.454 1.00 93.44 83 VAL A CA 1
ATOM 619 C C . VAL A 1 83 ? 5.851 -5.275 -0.392 1.00 93.44 83 VAL A C 1
ATOM 621 O O . VAL A 1 83 ? 6.347 -6.127 -1.126 1.00 93.44 83 VAL A O 1
ATOM 624 N N . ALA A 1 84 ? 6.587 -4.609 0.496 1.00 92.12 84 ALA A N 1
ATOM 625 C CA . ALA A 1 84 ? 8.036 -4.759 0.631 1.00 92.12 84 ALA A CA 1
ATOM 626 C C . ALA A 1 84 ? 8.428 -5.902 1.582 1.00 92.12 84 ALA A C 1
ATOM 628 O O . ALA A 1 84 ? 9.450 -6.559 1.393 1.00 92.12 84 ALA A O 1
ATOM 629 N N . SER A 1 85 ? 7.630 -6.145 2.624 1.00 91.38 85 SER A N 1
ATOM 630 C CA . SER A 1 85 ? 7.768 -7.321 3.493 1.00 91.38 85 SER A CA 1
ATOM 631 C C . SER A 1 85 ? 6.435 -7.642 4.155 1.00 91.38 85 SER A C 1
ATOM 633 O O . SER A 1 85 ? 5.715 -6.722 4.518 1.00 91.38 85 SER A O 1
ATOM 635 N N . ALA A 1 86 ? 6.117 -8.917 4.358 1.00 87.94 86 ALA A N 1
ATOM 636 C CA . ALA A 1 86 ? 4.870 -9.361 4.978 1.00 87.94 86 ALA A CA 1
ATOM 637 C C . ALA A 1 86 ? 5.167 -10.247 6.197 1.00 87.94 86 ALA A C 1
ATOM 639 O O . ALA A 1 86 ? 6.020 -11.131 6.137 1.00 87.94 86 ALA A O 1
ATOM 640 N N . ARG A 1 87 ? 4.477 -10.012 7.321 1.00 82.88 87 ARG A N 1
ATOM 641 C CA . ARG A 1 87 ? 4.415 -10.968 8.442 1.00 82.88 87 ARG A CA 1
ATOM 642 C C . ARG A 1 87 ? 3.388 -12.054 8.112 1.00 82.88 87 ARG A C 1
ATOM 644 O O . ARG A 1 87 ? 2.514 -11.834 7.279 1.00 82.88 87 ARG A O 1
ATOM 651 N N . GLU A 1 88 ? 3.429 -13.185 8.821 1.00 72.94 88 GLU A N 1
ATOM 652 C CA . GLU A 1 88 ? 2.536 -14.342 8.591 1.00 72.94 88 GLU A CA 1
ATOM 653 C C . GLU A 1 88 ? 1.050 -13.969 8.453 1.00 72.94 88 GLU A C 1
ATOM 655 O O . GLU A 1 88 ? 0.335 -14.542 7.636 1.00 72.94 88 GLU A O 1
ATOM 660 N N . ARG A 1 89 ? 0.586 -12.962 9.201 1.00 68.56 89 ARG A N 1
ATOM 661 C CA . ARG A 1 89 ? -0.798 -12.484 9.120 1.00 68.56 89 ARG A CA 1
ATOM 662 C C . ARG A 1 89 ? -1.143 -11.834 7.773 1.00 68.56 89 ARG A C 1
ATOM 664 O O . ARG A 1 89 ? -2.213 -12.109 7.248 1.00 68.56 89 ARG A O 1
ATOM 671 N N . ALA A 1 90 ? -0.259 -11.020 7.200 1.00 68.75 90 ALA A N 1
ATOM 672 C CA . ALA A 1 90 ? -0.499 -10.398 5.895 1.00 68.75 90 ALA A CA 1
ATOM 673 C C . ALA A 1 90 ? -0.490 -11.450 4.770 1.00 68.75 90 ALA A C 1
ATOM 675 O O . ALA A 1 90 ? -1.360 -11.433 3.905 1.00 68.75 90 ALA A O 1
ATOM 676 N N . ALA A 1 91 ? 0.399 -12.445 4.868 1.00 61.78 91 ALA A N 1
ATOM 677 C CA . ALA A 1 91 ? 0.397 -13.597 3.963 1.00 61.78 91 ALA A CA 1
ATOM 678 C C . ALA A 1 91 ? -0.919 -14.395 4.046 1.00 61.78 91 ALA A C 1
ATOM 680 O O . ALA A 1 91 ? -1.451 -14.836 3.032 1.00 61.78 91 ALA A O 1
ATOM 681 N N . SER A 1 92 ? -1.502 -14.526 5.246 1.00 59.19 92 SER A N 1
ATOM 682 C CA . SER A 1 92 ? -2.793 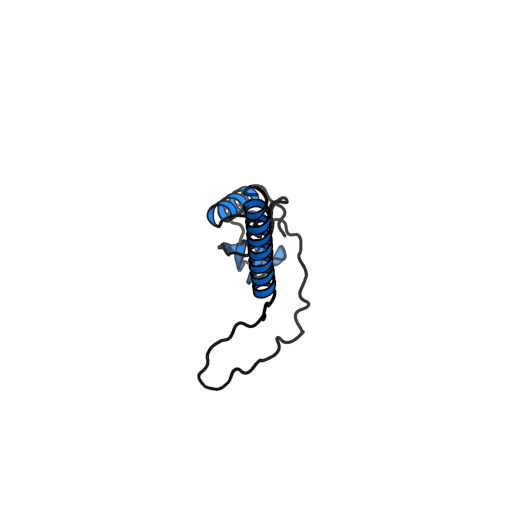-15.207 5.428 1.00 59.19 92 SER A CA 1
ATOM 683 C C . SER A 1 92 ? -3.993 -14.453 4.841 1.00 59.19 92 SER A C 1
ATOM 685 O O . SER A 1 92 ? -5.011 -15.072 4.542 1.00 59.19 92 SER A O 1
ATOM 687 N N . GLU A 1 93 ? -3.869 -13.138 4.640 1.00 75.62 93 GLU A N 1
ATOM 688 C CA . GLU A 1 93 ? -4.864 -12.312 3.938 1.00 75.62 93 GLU A CA 1
ATOM 689 C C . GLU A 1 93 ? -4.637 -12.307 2.417 1.00 75.62 93 GLU A C 1
ATOM 691 O O . GLU A 1 93 ? -5.342 -11.621 1.681 1.00 75.62 93 GLU A O 1
ATOM 696 N N . GLY A 1 94 ? -3.687 -13.117 1.937 1.00 83.62 94 GLY A N 1
ATOM 697 C CA . GLY A 1 94 ? -3.387 -13.268 0.524 1.00 83.62 94 GLY A CA 1
ATOM 698 C C . GLY A 1 94 ? -2.549 -12.127 -0.033 1.00 83.62 94 GLY A C 1
ATOM 699 O O . GLY A 1 94 ? -2.679 -11.854 -1.218 1.00 83.62 94 GLY A O 1
ATOM 700 N N . LEU A 1 95 ? -1.727 -11.459 0.782 1.00 87.69 95 LEU A N 1
ATOM 701 C CA . LEU A 1 95 ? -0.718 -10.500 0.324 1.00 87.69 95 LEU A CA 1
ATOM 702 C C . LEU A 1 95 ? 0.679 -11.116 0.402 1.00 87.69 95 LEU A C 1
ATOM 704 O O . LEU A 1 95 ? 1.162 -11.462 1.482 1.00 87.69 95 LEU A O 1
ATOM 708 N N . ASP A 1 96 ? 1.344 -11.176 -0.740 1.00 88.50 96 ASP A N 1
ATOM 709 C CA . ASP A 1 96 ? 2.701 -11.668 -0.900 1.00 88.50 96 ASP A CA 1
ATOM 710 C C . ASP A 1 96 ? 3.687 -10.512 -1.083 1.00 88.50 96 ASP A C 1
ATOM 712 O O . ASP A 1 96 ? 3.363 -9.412 -1.538 1.00 88.50 96 ASP A O 1
ATOM 716 N N . VAL A 1 97 ? 4.946 -10.759 -0.721 1.00 89.88 97 VAL A N 1
ATOM 717 C CA . VAL A 1 97 ? 6.017 -9.791 -0.970 1.00 89.88 97 VAL A CA 1
ATOM 718 C C . VAL A 1 97 ? 6.191 -9.611 -2.474 1.00 89.88 97 VAL A C 1
ATOM 720 O O . VAL A 1 97 ? 6.389 -10.577 -3.205 1.00 89.88 97 VAL A O 1
ATOM 723 N N . GLY A 1 98 ? 6.174 -8.357 -2.916 1.00 90.38 98 GLY A N 1
ATOM 724 C CA . GLY A 1 98 ? 6.242 -7.989 -4.325 1.00 90.38 98 GLY A CA 1
ATOM 725 C C . GLY A 1 98 ? 4.884 -7.725 -4.969 1.00 90.38 98 GLY A C 1
ATOM 726 O O . GLY A 1 98 ? 4.878 -7.171 -6.067 1.00 90.38 98 GLY A O 1
ATOM 727 N N . ASP A 1 99 ? 3.769 -8.035 -4.298 1.00 91.25 99 ASP A N 1
ATOM 728 C CA . ASP A 1 99 ? 2.448 -7.625 -4.769 1.00 91.25 99 ASP A CA 1
ATOM 729 C C . ASP A 1 99 ? 2.313 -6.105 -4.814 1.00 91.25 99 ASP A C 1
ATOM 731 O O . ASP A 1 99 ? 2.944 -5.366 -4.048 1.00 91.25 99 ASP A O 1
ATOM 735 N N . PHE A 1 100 ? 1.430 -5.658 -5.699 1.00 93.88 100 PHE A N 1
ATOM 736 C CA . PHE A 1 100 ? 1.050 -4.265 -5.840 1.00 93.88 100 PHE A CA 1
ATOM 737 C C . PHE A 1 100 ? -0.412 -4.101 -5.465 1.00 93.88 100 PHE A C 1
ATOM 739 O O . PHE A 1 100 ? -1.273 -4.773 -6.021 1.00 93.88 100 PHE A O 1
ATOM 746 N N . ILE A 1 101 ? -0.669 -3.162 -4.564 1.00 94.88 101 ILE A N 1
ATOM 747 C CA . ILE A 1 101 ? -2.002 -2.654 -4.282 1.00 94.88 101 ILE A CA 1
ATOM 748 C C . ILE A 1 101 ? -2.234 -1.489 -5.239 1.00 94.88 101 ILE A C 1
ATOM 750 O O . ILE A 1 101 ? -1.578 -0.444 -5.148 1.00 94.88 101 ILE A O 1
ATOM 754 N N . VAL A 1 102 ? -3.148 -1.691 -6.180 1.00 95.06 102 VAL A N 1
ATOM 755 C CA . VAL A 1 102 ? -3.445 -0.774 -7.284 1.00 95.06 102 VAL A CA 1
ATOM 756 C C . VAL A 1 102 ? -4.728 0.017 -7.048 1.00 95.06 102 VAL A C 1
ATOM 758 O O . VAL A 1 102 ? -4.909 1.076 -7.655 1.00 95.06 102 VAL A O 1
ATOM 761 N N . ALA A 1 103 ? -5.611 -0.450 -6.160 1.00 95.88 103 ALA A N 1
ATOM 762 C CA . ALA A 1 103 ? -6.790 0.300 -5.737 1.00 95.88 103 ALA A CA 1
ATOM 763 C C . ALA A 1 103 ? -7.170 0.040 -4.273 1.00 95.88 103 ALA A C 1
ATOM 765 O O . ALA A 1 103 ? -6.906 -1.037 -3.746 1.00 95.88 103 ALA A O 1
ATOM 766 N N . VAL A 1 104 ? -7.816 1.021 -3.635 1.00 95.12 104 VAL A N 1
ATOM 767 C CA . VAL A 1 104 ? -8.400 0.914 -2.283 1.00 95.12 104 VAL A CA 1
ATOM 768 C C . VAL A 1 104 ? -9.763 1.601 -2.234 1.00 95.12 104 VAL A C 1
ATOM 770 O O . VAL A 1 104 ? -9.894 2.720 -2.721 1.00 95.12 104 VAL A O 1
ATOM 773 N N . ASP A 1 105 ? -10.790 0.934 -1.702 1.00 93.00 105 ASP A N 1
ATOM 774 C CA . ASP A 1 105 ? -12.181 1.421 -1.631 1.00 93.00 105 ASP A CA 1
ATOM 775 C C . ASP A 1 105 ? -12.690 2.032 -2.959 1.00 93.00 105 ASP A C 1
ATOM 777 O O . ASP A 1 105 ? -13.394 3.042 -3.000 1.00 93.00 105 ASP A O 1
ATOM 781 N N . GLY A 1 106 ? -12.289 1.430 -4.085 1.00 91.56 106 GLY A N 1
ATOM 782 C CA . GLY A 1 106 ? -12.633 1.887 -5.437 1.00 91.56 106 GLY A CA 1
ATOM 783 C C . GLY A 1 106 ? -11.785 3.044 -5.987 1.00 91.56 106 GLY A C 1
ATOM 784 O O . GLY A 1 106 ? -11.950 3.408 -7.151 1.00 91.56 106 GLY A O 1
ATOM 785 N N . VAL A 1 107 ? -10.854 3.599 -5.208 1.00 94.88 107 VAL A N 1
ATOM 786 C CA . VAL A 1 107 ? -9.896 4.624 -5.649 1.00 94.88 107 VAL A CA 1
ATOM 787 C C . VAL A 1 107 ? -8.690 3.957 -6.301 1.00 94.88 107 VAL A C 1
ATOM 789 O O . VAL A 1 107 ? -7.996 3.167 -5.665 1.00 94.88 107 VAL A O 1
ATOM 792 N N . ARG A 1 108 ? -8.407 4.298 -7.563 1.00 95.56 108 ARG A N 1
ATOM 793 C CA . ARG A 1 108 ? -7.234 3.801 -8.299 1.00 95.56 108 ARG A CA 1
ATOM 794 C C . ARG A 1 108 ? -5.979 4.548 -7.864 1.00 95.56 108 ARG A C 1
ATOM 796 O O . ARG A 1 108 ? -5.802 5.715 -8.192 1.00 95.56 108 ARG A O 1
ATOM 803 N N . LEU A 1 109 ? -5.084 3.855 -7.169 1.00 94.94 109 LEU A N 1
ATOM 804 C CA . LEU A 1 109 ? -3.820 4.415 -6.690 1.00 94.94 109 LEU A CA 1
ATOM 805 C C . LEU A 1 109 ? -2.849 4.724 -7.836 1.00 94.94 109 LEU A C 1
ATOM 807 O O . LEU A 1 109 ? -2.046 5.643 -7.726 1.00 94.94 109 LEU A O 1
ATOM 811 N N . THR A 1 110 ? -2.965 4.004 -8.954 1.00 93.25 110 THR A N 1
ATOM 812 C CA . THR A 1 110 ? -2.177 4.218 -10.181 1.00 93.25 110 THR A CA 1
ATOM 813 C C . THR A 1 110 ? -2.445 5.561 -10.864 1.00 93.25 110 THR A C 1
ATOM 815 O O . THR A 1 110 ? -1.686 5.964 -11.737 1.00 93.25 110 THR A O 1
ATOM 818 N N . GLU A 1 111 ? -3.552 6.227 -10.529 1.00 93.44 111 GLU A N 1
ATOM 819 C CA . GLU A 1 111 ? -3.956 7.516 -11.108 1.00 93.44 111 GLU A CA 1
ATOM 820 C C . GLU A 1 111 ? -3.624 8.697 -10.183 1.00 93.44 111 GLU A C 1
ATOM 822 O O . GLU A 1 111 ? -3.935 9.844 -10.502 1.00 93.44 111 GLU A O 1
ATOM 827 N N . LEU A 1 112 ? -3.010 8.423 -9.028 1.00 91.9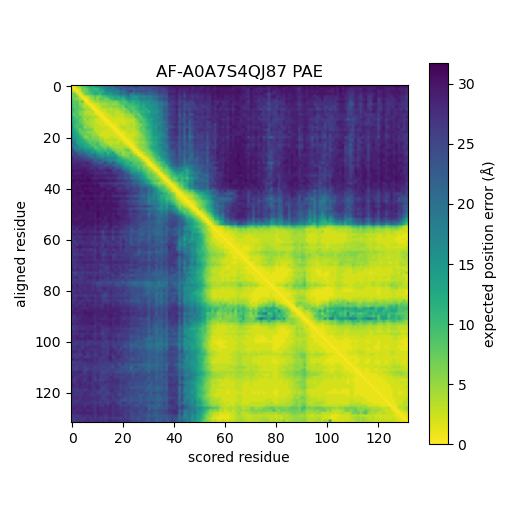4 112 LEU A N 1
ATOM 828 C CA . LEU A 1 112 ? -2.657 9.421 -8.029 1.00 91.94 112 LEU A CA 1
ATOM 829 C C . LEU A 1 112 ? -1.157 9.716 -8.054 1.00 91.94 112 LEU A C 1
ATOM 831 O O . LEU A 1 112 ? -0.324 8.828 -8.221 1.00 91.94 112 LEU A O 1
ATOM 835 N N . GLU A 1 113 ? -0.817 10.974 -7.787 1.00 91.19 113 GLU A N 1
ATOM 836 C CA . GLU A 1 113 ? 0.554 11.369 -7.465 1.00 91.19 113 GLU A CA 1
ATOM 837 C C . GLU A 1 113 ? 1.027 10.685 -6.174 1.00 91.19 113 GLU A C 1
ATOM 839 O O . GLU A 1 113 ? 0.215 10.354 -5.306 1.00 91.19 113 GLU A O 1
ATOM 844 N N . ALA A 1 114 ? 2.342 10.511 -6.013 1.00 87.31 114 ALA A N 1
ATOM 845 C CA . ALA A 1 114 ? 2.924 9.719 -4.923 1.00 87.31 114 ALA A CA 1
ATOM 846 C C . ALA A 1 114 ? 2.393 10.101 -3.524 1.00 87.31 114 ALA A C 1
ATOM 848 O O . ALA A 1 114 ? 1.963 9.228 -2.770 1.00 87.31 114 ALA A O 1
ATOM 849 N N . ASP A 1 115 ? 2.339 11.396 -3.200 1.00 92.00 115 ASP A N 1
ATOM 850 C CA . ASP A 1 115 ? 1.863 11.877 -1.893 1.00 92.00 115 ASP A CA 1
ATOM 851 C C . ASP A 1 115 ? 0.359 11.625 -1.684 1.00 92.00 115 ASP A C 1
ATOM 853 O O . ASP A 1 115 ? -0.087 11.291 -0.581 1.00 92.00 115 ASP A O 1
ATOM 857 N N . ALA A 1 116 ? -0.434 11.753 -2.752 1.00 92.88 116 ALA A N 1
ATOM 858 C CA . ALA A 1 116 ? -1.870 11.486 -2.727 1.00 92.88 116 ALA A CA 1
ATOM 859 C C . ALA A 1 116 ? -2.156 9.982 -2.620 1.00 92.88 116 ALA A C 1
ATOM 861 O O . ALA A 1 116 ? -3.052 9.587 -1.879 1.00 92.88 116 ALA A O 1
ATOM 862 N N . CYS A 1 117 ? -1.361 9.149 -3.297 1.00 93.62 117 CYS A N 1
ATOM 863 C CA . CYS A 1 117 ? -1.398 7.693 -3.204 1.00 93.62 117 CYS A CA 1
ATOM 864 C C . CYS A 1 117 ? -1.141 7.224 -1.766 1.00 93.62 117 CYS A C 1
ATOM 866 O O . CYS A 1 117 ? -1.951 6.485 -1.207 1.00 93.62 117 CYS A O 1
ATOM 868 N N . VAL A 1 118 ? -0.076 7.731 -1.133 1.00 94.50 118 VAL A N 1
ATOM 869 C CA . VAL A 1 118 ? 0.242 7.439 0.274 1.00 94.50 118 VAL A CA 1
ATOM 870 C C . VAL A 1 118 ? -0.896 7.872 1.194 1.00 94.50 118 VAL A C 1
ATOM 872 O O . VAL A 1 118 ? -1.372 7.081 2.006 1.00 94.50 118 VAL A O 1
ATOM 875 N N . SER A 1 119 ? -1.381 9.105 1.033 1.00 94.75 119 SER A N 1
ATOM 876 C CA . SER A 1 119 ? -2.443 9.649 1.884 1.00 94.75 119 SER A CA 1
ATOM 877 C C . SER A 1 119 ? -3.753 8.862 1.757 1.00 94.75 119 SER A C 1
ATOM 879 O O . SER A 1 119 ? -4.399 8.571 2.764 1.00 94.75 119 SER A O 1
ATOM 881 N N . ALA A 1 120 ? -4.139 8.492 0.532 1.00 94.06 120 ALA A N 1
ATOM 882 C CA . ALA A 1 120 ? -5.331 7.692 0.264 1.00 94.06 120 ALA A CA 1
ATOM 883 C C . ALA A 1 120 ? -5.201 6.281 0.849 1.00 94.06 120 ALA A C 1
ATOM 885 O O . ALA A 1 120 ? -6.111 5.814 1.534 1.00 94.06 120 ALA A O 1
ATOM 886 N N . PHE A 1 121 ? -4.052 5.634 0.641 1.00 94.69 121 PHE A N 1
ATOM 887 C CA . PHE A 1 121 ? -3.774 4.310 1.181 1.00 94.69 121 PHE A CA 1
ATOM 888 C C . PHE A 1 121 ? -3.819 4.295 2.714 1.00 94.69 121 PHE A C 1
ATOM 890 O O . PHE A 1 121 ? -4.536 3.485 3.296 1.00 94.69 121 PHE A O 1
ATOM 897 N N . GLU A 1 122 ? -3.115 5.209 3.386 1.00 93.50 122 GLU A N 1
ATOM 898 C CA . GLU A 1 122 ? -3.084 5.266 4.852 1.00 93.50 122 GLU A CA 1
ATOM 899 C C . GLU A 1 122 ? -4.450 5.590 5.466 1.00 93.50 122 GLU A C 1
ATOM 901 O O . GLU A 1 122 ? -4.779 5.085 6.544 1.00 93.50 122 GLU A O 1
ATOM 906 N N . ALA A 1 123 ? -5.246 6.437 4.808 1.00 92.75 123 ALA A N 1
ATOM 907 C CA . ALA A 1 123 ? -6.609 6.725 5.234 1.00 92.75 123 ALA A CA 1
ATOM 908 C C . ALA A 1 123 ? -7.496 5.476 5.121 1.00 92.75 123 ALA A C 1
ATOM 910 O O . ALA A 1 123 ? -8.168 5.121 6.088 1.00 92.75 123 ALA A O 1
ATOM 911 N N . ALA A 1 124 ? -7.440 4.776 3.987 1.00 91.12 124 ALA A N 1
ATOM 912 C CA . ALA A 1 124 ? -8.208 3.559 3.735 1.00 91.12 124 ALA A CA 1
ATOM 913 C C . ALA A 1 124 ? -7.821 2.424 4.708 1.00 91.12 124 ALA A C 1
ATOM 915 O O . ALA A 1 124 ? -8.675 1.802 5.347 1.00 91.12 124 ALA A O 1
ATOM 916 N N . ALA A 1 125 ? -6.521 2.211 4.931 1.00 89.19 125 ALA A N 1
ATOM 917 C CA . ALA A 1 125 ? -6.019 1.154 5.811 1.00 89.19 125 ALA A CA 1
ATOM 918 C C . ALA A 1 125 ? -6.494 1.277 7.273 1.00 89.19 125 ALA A C 1
ATOM 920 O O . ALA A 1 125 ? -6.619 0.264 7.962 1.00 89.19 125 ALA A O 1
ATOM 921 N N . LYS A 1 126 ? -6.798 2.489 7.758 1.00 88.25 126 LYS A N 1
ATOM 922 C CA . LYS A 1 126 ? -7.331 2.708 9.118 1.00 88.25 126 LYS A CA 1
ATOM 923 C C . LYS A 1 126 ? -8.757 2.186 9.302 1.00 88.25 126 LYS A C 1
ATOM 925 O O . LYS A 1 126 ? -9.175 1.963 10.437 1.00 88.25 126 LYS A O 1
ATOM 930 N N . HIS A 1 127 ? -9.505 2.005 8.216 1.00 85.56 127 HIS A N 1
ATOM 931 C CA . HIS A 1 127 ? -10.931 1.682 8.259 1.00 85.56 127 HIS A CA 1
ATOM 932 C C . HIS A 1 127 ? -11.262 0.244 7.859 1.00 85.56 127 HIS A C 1
ATOM 934 O O . HIS A 1 127 ? -12.434 -0.125 7.872 1.00 85.56 127 HIS A O 1
ATOM 940 N N . GLY A 1 128 ? -10.260 -0.590 7.572 1.00 84.62 128 GLY A N 1
ATOM 941 C CA . GLY A 1 128 ? -10.529 -1.949 7.112 1.00 84.62 128 GLY A CA 1
ATOM 942 C C . GLY A 1 128 ? -10.844 -2.022 5.617 1.00 84.62 128 GLY A C 1
ATOM 943 O O . GLY A 1 128 ? -11.720 -2.797 5.243 1.00 84.62 128 GLY A O 1
ATOM 944 N N . ALA A 1 129 ? -10.212 -1.172 4.802 1.00 89.25 129 ALA A N 1
ATOM 945 C CA . ALA A 1 129 ? -10.544 -0.992 3.391 1.00 89.25 129 ALA A CA 1
ATOM 946 C C . ALA A 1 129 ? -10.384 -2.253 2.538 1.00 89.25 129 ALA A C 1
ATOM 948 O O . ALA A 1 129 ? -9.527 -3.106 2.791 1.00 89.25 129 ALA A O 1
ATOM 949 N N . GLU A 1 130 ? -11.188 -2.318 1.481 1.00 91.19 130 GLU A N 1
ATOM 950 C CA . GLU A 1 130 ? -11.040 -3.310 0.424 1.00 91.19 130 GLU A CA 1
ATOM 951 C C . GLU A 1 130 ? -9.977 -2.836 -0.571 1.00 91.19 130 GLU A C 1
ATOM 953 O O . GLU A 1 130 ? -10.006 -1.695 -1.030 1.00 91.19 130 GLU A O 1
ATOM 958 N N . ALA A 1 131 ? -9.028 -3.706 -0.894 1.00 91.25 131 ALA A N 1
ATOM 959 C CA . ALA A 1 131 ? -7.897 -3.423 -1.761 1.00 91.25 131 ALA A CA 1
ATOM 960 C C . ALA A 1 131 ? -7.837 -4.407 -2.930 1.00 91.25 131 ALA A C 1
ATOM 962 O O . ALA A 1 131 ? -8.281 -5.548 -2.804 1.00 91.25 131 ALA A O 1
ATOM 963 N N . LEU A 1 132 ? -7.279 -3.946 -4.050 1.00 90.12 132 LEU A N 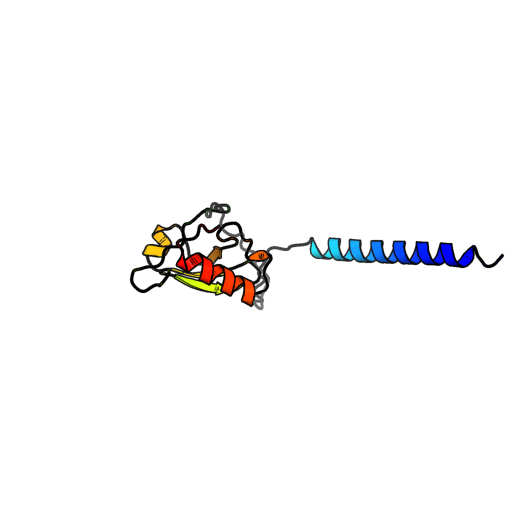1
ATOM 964 C CA . LEU A 1 132 ? -7.052 -4.714 -5.276 1.00 90.12 132 LEU A CA 1
ATOM 965 C C . LEU A 1 132 ? -5.573 -4.727 -5.645 1.00 90.12 132 LEU A C 1
ATOM 967 O O . LEU A 1 132 ? -4.967 -3.632 -5.541 1.00 90.12 132 LEU A O 1
#

Mean predicted aligned error: 16.32 Å

Nearest PDB structures (foldseek):
  9imp-assembly1_E  TM=6.722E-01  e=6.034E-03  Rattus norvegicus
  9imp-assembly1_B-3  TM=6.935E-01  e=1.097E-02  Rattus norvegicus
  3soe-assembly1_A  TM=7.176E-01  e=2.971E-02  Homo sapiens
  1vae-assembly1_A  TM=6.194E-01  e=3.393E-02  Mus musculus
  4q2p-assembly1_C  TM=7.185E-01  e=5.402E-02  Homo sapiens

pLDDT: mean 74.16, std 19.16, range [34.47, 95.88]

Secondary structure (DSSP, 8-state):
--SSHHHHHHHHHHHHHHHHHHHHHHHTT----------SS----PPPPTTS-------EE----TTS--SEEEEEETTEEEEEEE-HHHHHTT--TT-EE-EETTEEGGGS-HHHHHHHHHHHHTTT-EE-

Foldseek 3Di:
DPPPVVVVVVVVVVVVVVVVVVVVVVVVPDDPPDDDDDDPDDGDDDDDPPPDPVPPDDKFWQEADPVRDSQFDWDQDLQAIAGCGHHPVCVVRVDDHGDHFQDKQRRGLNVDDRVVSVVVVSVRNSPRIMTD

Organism: NCBI:txid311494